Protein AF-A0A557NUL2-F1 (afdb_monomer_lite)

Foldseek 3Di:
DDDDDDDDDDDDDDPPPVPGFDFPLDPDVVVLVVLVVLLVDDLQWDQDPNDTDGDDPVSSVVSVVSNVVSVVSNVVRVVVVTDDDDDDPPD

Secondary structure (DSSP, 8-state):
---------S---S---------SS-SSHHHHHHHHHHHH--SSEEEETTEEEEPPHHHHHHHHHHHHHHHHHHHHHHHTT----------

Organism: NCBI:txid1667024

Structure (mmCIF, N/CA/C/O backbone):
data_AF-A0A557NUL2-F1
#
_entry.id   AF-A0A557NUL2-F1
#
loop_
_atom_site.group_PDB
_a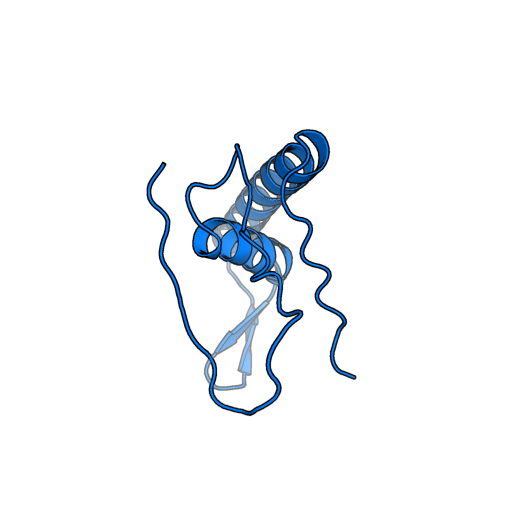tom_site.id
_atom_site.type_symbol
_atom_site.label_atom_id
_atom_site.label_alt_id
_atom_site.label_comp_id
_atom_site.label_asym_id
_atom_site.label_entity_id
_atom_site.label_seq_id
_atom_site.pdbx_PDB_ins_code
_atom_site.Cartn_x
_atom_site.Cartn_y
_atom_site.Cartn_z
_atom_site.occupancy
_atom_site.B_iso_or_equiv
_atom_site.auth_seq_id
_atom_site.auth_comp_id
_atom_site.auth_asym_id
_atom_site.auth_atom_id
_atom_site.pdbx_PDB_model_num
ATOM 1 N N . MET A 1 1 ? 18.430 9.276 -13.566 1.00 36.59 1 MET A N 1
ATOM 2 C CA . MET A 1 1 ? 17.884 8.237 -12.666 1.00 36.59 1 MET A CA 1
ATOM 3 C C . MET A 1 1 ? 18.878 8.029 -11.531 1.00 36.59 1 MET A C 1
ATOM 5 O O . MET A 1 1 ? 20.067 7.978 -11.816 1.00 36.59 1 MET A O 1
ATOM 9 N N . LYS A 1 2 ? 18.436 8.030 -10.267 1.00 37.28 2 LYS A N 1
ATOM 10 C CA . LYS A 1 2 ? 19.299 7.823 -9.089 1.00 37.28 2 LYS A CA 1
ATOM 11 C C . LYS A 1 2 ? 19.056 6.405 -8.569 1.00 37.28 2 LYS A C 1
ATOM 13 O O . LYS A 1 2 ? 17.932 6.104 -8.196 1.00 37.28 2 LYS A O 1
ATOM 18 N N . SER A 1 3 ? 20.081 5.558 -8.584 1.00 35.44 3 SER A N 1
ATOM 19 C CA . SER A 1 3 ? 20.043 4.197 -8.041 1.00 35.44 3 SER A CA 1
ATOM 20 C C . SER A 1 3 ? 20.588 4.185 -6.610 1.00 35.44 3 SER A C 1
ATOM 22 O O . SER A 1 3 ? 21.524 4.920 -6.289 1.00 35.44 3 SER A O 1
ATOM 24 N N . MET A 1 4 ? 20.003 3.366 -5.735 1.00 36.41 4 MET A N 1
ATOM 25 C CA . MET A 1 4 ? 20.453 3.195 -4.351 1.00 36.41 4 MET A CA 1
ATOM 26 C C . MET A 1 4 ? 20.526 1.697 -4.040 1.00 36.41 4 MET A C 1
ATOM 28 O O . MET A 1 4 ? 19.579 0.962 -4.304 1.00 36.41 4 MET A O 1
ATOM 32 N N . LYS A 1 5 ? 21.688 1.234 -3.561 1.00 44.75 5 LYS A N 1
ATOM 33 C CA . LYS A 1 5 ? 22.000 -0.187 -3.334 1.00 44.75 5 LYS A CA 1
ATOM 34 C C . LYS A 1 5 ? 21.829 -0.540 -1.856 1.00 44.75 5 LYS A C 1
ATOM 36 O O . LYS A 1 5 ? 22.342 0.182 -1.006 1.00 44.75 5 LYS A O 1
ATOM 41 N N . ILE A 1 6 ? 21.188 -1.669 -1.558 1.00 49.62 6 ILE A N 1
ATOM 42 C CA . ILE A 1 6 ? 21.068 -2.227 -0.202 1.00 49.62 6 ILE A CA 1
ATOM 43 C C . ILE A 1 6 ? 21.597 -3.669 -0.244 1.00 49.62 6 ILE A C 1
ATOM 45 O O . ILE A 1 6 ? 21.196 -4.438 -1.114 1.00 49.62 6 ILE A O 1
ATOM 49 N N . GLY A 1 7 ? 22.553 -4.016 0.624 1.00 39.34 7 GLY A N 1
ATOM 50 C CA . GLY A 1 7 ? 23.226 -5.324 0.640 1.00 39.34 7 GLY A CA 1
ATOM 51 C C . GLY A 1 7 ? 22.703 -6.253 1.741 1.00 39.34 7 GLY A C 1
ATOM 52 O O . GLY A 1 7 ? 22.346 -5.785 2.818 1.00 39.34 7 GLY A O 1
ATOM 53 N N . SER A 1 8 ? 22.698 -7.565 1.480 1.00 41.09 8 SER A N 1
ATOM 54 C CA . SER A 1 8 ? 22.352 -8.623 2.444 1.00 41.09 8 SER A CA 1
ATOM 55 C C . SER A 1 8 ? 23.498 -9.630 2.604 1.00 41.09 8 SER A C 1
ATOM 57 O O . SER A 1 8 ? 24.112 -10.050 1.619 1.00 41.09 8 SER A O 1
ATOM 59 N N . TRP A 1 9 ? 23.764 -9.991 3.863 1.00 43.59 9 TRP A N 1
ATOM 60 C CA . TRP A 1 9 ? 24.818 -10.881 4.347 1.00 43.59 9 TRP A CA 1
ATOM 61 C C . TRP A 1 9 ? 24.329 -12.335 4.367 1.00 43.59 9 TRP A C 1
ATOM 63 O O . TRP A 1 9 ? 23.578 -12.700 5.262 1.00 43.59 9 TRP A O 1
ATOM 73 N N . HIS A 1 10 ? 24.726 -13.138 3.378 1.00 40.00 10 HIS A N 1
ATOM 74 C CA . HIS A 1 10 ? 25.028 -14.578 3.484 1.00 40.00 10 HIS A CA 1
ATOM 75 C C . HIS A 1 10 ? 25.305 -15.148 2.084 1.00 40.00 10 HIS A C 1
ATOM 77 O O . HIS A 1 10 ? 24.657 -14.773 1.104 1.00 40.00 10 HIS A O 1
ATOM 83 N N . ASP A 1 11 ? 26.327 -15.993 1.998 1.00 52.16 11 ASP A N 1
ATOM 84 C CA . ASP A 1 11 ? 27.140 -16.283 0.816 1.00 52.16 11 ASP 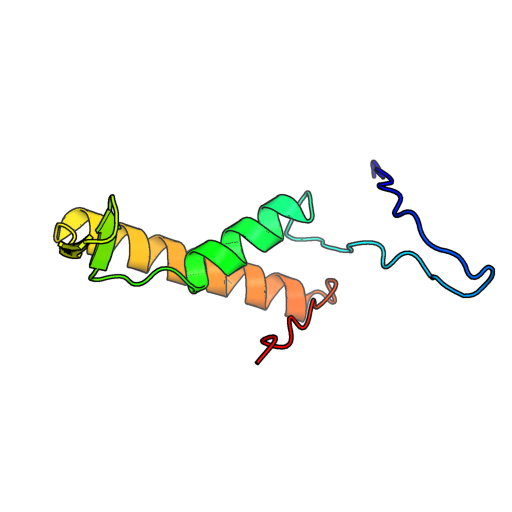A CA 1
ATOM 85 C C . ASP A 1 11 ? 26.469 -17.103 -0.296 1.00 52.16 11 ASP A C 1
ATOM 87 O O . ASP A 1 11 ? 25.886 -18.159 -0.066 1.00 52.16 11 ASP A O 1
ATOM 91 N N . SER A 1 12 ? 26.632 -16.629 -1.533 1.00 42.44 12 SER A N 1
ATOM 92 C CA . SER A 1 12 ? 27.078 -17.397 -2.713 1.00 42.44 12 SER A CA 1
ATOM 93 C C . SER A 1 12 ? 27.254 -16.405 -3.871 1.00 42.44 12 SER A C 1
ATOM 95 O O . SER A 1 12 ? 26.346 -15.594 -4.100 1.00 42.44 12 SER A O 1
ATOM 97 N N . PRO A 1 13 ? 28.407 -16.405 -4.561 1.00 52.81 13 PRO A N 1
ATOM 98 C CA . PRO A 1 13 ? 28.696 -15.442 -5.605 1.00 52.81 13 PRO A CA 1
ATOM 99 C C . PRO A 1 13 ? 28.027 -15.870 -6.917 1.00 52.81 13 PRO A C 1
ATOM 101 O O . PRO A 1 13 ? 27.895 -17.056 -7.205 1.00 52.81 13 PRO A O 1
ATOM 104 N N . ASP A 1 14 ? 27.674 -14.873 -7.724 1.00 46.53 14 ASP A N 1
ATOM 105 C CA . ASP A 1 14 ? 27.636 -14.964 -9.189 1.00 46.53 14 ASP A CA 1
ATOM 106 C C . ASP A 1 14 ? 26.331 -15.233 -9.956 1.00 46.53 14 ASP A C 1
ATOM 108 O O . ASP A 1 14 ? 26.414 -15.548 -11.129 1.00 46.53 14 ASP A O 1
ATOM 112 N N . ASN A 1 15 ? 25.132 -15.022 -9.388 1.00 41.56 15 ASN A N 1
ATOM 113 C CA . ASN A 1 15 ? 23.907 -14.803 -10.203 1.00 41.56 15 ASN A CA 1
ATOM 114 C C . ASN A 1 15 ? 22.759 -14.094 -9.458 1.00 41.56 15 ASN A C 1
ATOM 116 O O . ASN A 1 15 ? 21.582 -14.258 -9.774 1.00 41.56 15 ASN A O 1
ATOM 120 N N . ARG A 1 16 ? 23.073 -13.268 -8.454 1.00 46.56 16 ARG A N 1
ATOM 121 C CA . ARG A 1 16 ? 22.087 -12.311 -7.941 1.00 46.56 16 ARG A CA 1
ATOM 122 C C . ARG A 1 16 ? 22.097 -11.128 -8.893 1.00 46.56 16 ARG A C 1
ATOM 124 O O . ARG A 1 16 ? 22.754 -10.128 -8.607 1.00 46.56 16 ARG A O 1
ATOM 131 N N . GLU A 1 17 ? 21.405 -11.242 -10.026 1.00 47.34 17 GLU A N 1
ATOM 132 C CA . GLU A 1 17 ? 20.829 -10.040 -10.622 1.00 47.34 17 GLU A CA 1
ATOM 133 C C . GLU A 1 17 ? 20.061 -9.373 -9.483 1.00 47.34 17 GLU A C 1
ATOM 135 O O . GLU A 1 17 ? 19.033 -9.869 -9.023 1.00 47.34 17 GLU A O 1
ATOM 140 N N . LEU A 1 18 ? 20.655 -8.329 -8.905 1.00 53.16 18 LEU A N 1
ATOM 141 C CA . LEU A 1 18 ? 19.973 -7.480 -7.950 1.00 53.16 18 LEU A CA 1
ATOM 142 C C . LEU A 1 18 ? 18.756 -6.985 -8.718 1.00 53.16 18 LEU A C 1
ATOM 144 O O . LEU A 1 18 ? 18.924 -6.190 -9.640 1.00 53.16 18 LEU A O 1
ATOM 148 N N . LEU A 1 19 ? 17.580 -7.531 -8.403 1.00 64.31 19 LEU A N 1
ATOM 149 C CA . LEU A 1 19 ? 16.314 -7.137 -9.005 1.00 64.31 19 LEU A CA 1
ATOM 150 C C . LEU A 1 19 ? 16.195 -5.624 -8.848 1.00 64.31 19 LEU A C 1
ATOM 152 O O . LEU A 1 19 ? 15.906 -5.107 -7.769 1.00 64.31 19 LEU A O 1
ATOM 156 N N . GLU A 1 20 ? 16.516 -4.903 -9.918 1.00 77.06 20 GLU A N 1
ATOM 157 C CA . GLU A 1 20 ? 16.397 -3.461 -9.942 1.00 77.06 20 GLU A CA 1
ATOM 158 C C . GLU A 1 20 ? 14.906 -3.152 -10.022 1.00 77.06 20 GLU A C 1
ATOM 160 O O . GLU A 1 20 ? 14.207 -3.611 -10.931 1.00 77.06 20 GLU A O 1
ATOM 165 N N . PHE A 1 21 ? 14.406 -2.405 -9.042 1.00 87.19 21 PHE A N 1
ATOM 166 C CA . PHE A 1 21 ? 13.031 -1.940 -9.065 1.00 87.19 21 PHE A CA 1
ATOM 167 C C . PHE A 1 21 ? 12.871 -0.929 -10.205 1.00 87.19 21 PHE A C 1
ATOM 169 O O . PHE A 1 21 ? 13.394 0.184 -10.150 1.00 87.19 21 PHE A O 1
ATOM 176 N N . LYS A 1 22 ? 12.154 -1.334 -11.251 1.00 90.25 22 LYS A N 1
ATOM 177 C CA . LYS A 1 22 ? 11.829 -0.519 -12.417 1.00 90.25 22 LYS A CA 1
ATOM 178 C C . LYS A 1 22 ? 10.395 -0.049 -12.286 1.00 90.25 22 LYS A C 1
ATOM 180 O O . LYS A 1 22 ? 9.480 -0.858 -12.164 1.00 90.25 22 LYS A O 1
ATOM 185 N N . SER A 1 23 ? 10.195 1.259 -12.332 1.00 93.19 23 SER A N 1
ATOM 186 C CA . SER A 1 23 ? 8.865 1.846 -12.379 1.00 93.19 23 SER A CA 1
ATOM 187 C C . SER A 1 23 ? 8.902 3.189 -13.095 1.00 93.19 23 SER A C 1
ATOM 189 O O . SER A 1 23 ? 9.848 3.961 -12.940 1.00 93.19 23 SER A O 1
ATOM 191 N N . SER A 1 24 ? 7.862 3.461 -13.879 1.00 94.94 24 SER A N 1
ATOM 192 C CA . SER A 1 24 ? 7.534 4.796 -14.388 1.00 94.94 24 SER A CA 1
ATOM 193 C C . SER A 1 24 ? 6.495 5.514 -13.517 1.00 94.94 24 SER A C 1
ATOM 195 O O . SER A 1 24 ? 6.267 6.706 -13.706 1.00 94.94 24 SER A O 1
ATOM 197 N N . ILE A 1 25 ? 5.866 4.793 -12.581 1.00 96.75 25 ILE A N 1
ATOM 198 C CA . ILE A 1 25 ? 4.781 5.280 -11.719 1.00 96.75 25 ILE A CA 1
ATOM 199 C C . ILE A 1 25 ? 5.310 5.671 -10.339 1.00 96.75 25 ILE A C 1
ATOM 201 O O . ILE A 1 25 ? 4.930 6.708 -9.801 1.00 96.75 25 ILE A O 1
ATOM 205 N N . TYR A 1 26 ? 6.198 4.851 -9.782 1.00 94.75 26 TYR A N 1
ATOM 206 C CA . TYR A 1 26 ? 6.762 5.015 -8.450 1.00 94.75 26 TYR A CA 1
ATOM 207 C C . TYR A 1 26 ? 8.187 5.547 -8.530 1.00 94.75 26 TYR A C 1
ATOM 209 O O . TYR A 1 26 ? 8.996 5.081 -9.333 1.00 94.75 26 TYR A O 1
ATOM 217 N N . SER A 1 27 ? 8.518 6.501 -7.664 1.00 93.00 27 SER A N 1
ATOM 218 C CA . SER A 1 27 ? 9.879 7.033 -7.580 1.00 93.00 27 SER A CA 1
ATOM 219 C C . SER A 1 27 ? 10.824 6.104 -6.812 1.00 93.00 27 SER A C 1
ATOM 221 O O . SER A 1 27 ? 12.044 6.185 -6.977 1.00 93.00 27 SER A O 1
ATOM 223 N N . SER A 1 28 ? 10.268 5.208 -5.991 1.00 91.62 28 SER A N 1
ATOM 224 C CA . SER A 1 28 ? 11.003 4.230 -5.193 1.00 91.62 28 SER A CA 1
ATOM 225 C C . SER A 1 28 ? 10.176 2.969 -4.923 1.00 91.62 28 SER A C 1
ATOM 227 O O . SER A 1 28 ? 8.949 2.963 -5.038 1.00 91.62 28 SER A O 1
ATOM 229 N N . ILE A 1 29 ? 10.859 1.899 -4.507 1.00 90.81 29 ILE A N 1
ATOM 230 C CA . ILE A 1 29 ? 10.213 0.659 -4.054 1.00 90.81 29 ILE A CA 1
ATOM 231 C C . ILE A 1 29 ? 9.359 0.878 -2.792 1.00 90.81 29 ILE A C 1
ATOM 233 O O . ILE A 1 29 ? 8.358 0.193 -2.598 1.00 90.81 29 ILE A O 1
ATOM 237 N N . ASP A 1 30 ? 9.707 1.860 -1.957 1.00 91.75 30 ASP A N 1
ATOM 238 C CA . ASP A 1 30 ? 8.951 2.183 -0.745 1.00 91.75 30 ASP A CA 1
ATOM 239 C C . ASP A 1 30 ? 7.569 2.746 -1.087 1.00 91.75 30 ASP A C 1
ATOM 241 O O . ASP A 1 30 ? 6.582 2.376 -0.458 1.00 91.75 30 ASP A O 1
ATOM 245 N N . GLU A 1 31 ? 7.464 3.591 -2.117 1.00 94.06 31 GLU A N 1
ATOM 246 C CA . GLU A 1 31 ? 6.166 4.106 -2.571 1.00 94.06 31 GLU A CA 1
ATOM 247 C C . GLU A 1 31 ? 5.268 2.998 -3.131 1.00 94.06 31 GLU A C 1
ATOM 249 O O . GLU A 1 31 ? 4.065 2.990 -2.863 1.00 94.06 31 GLU A O 1
ATOM 254 N N . TYR A 1 32 ? 5.858 2.041 -3.850 1.00 93.69 32 TYR A N 1
ATOM 255 C CA . TYR A 1 32 ? 5.159 0.843 -4.314 1.00 93.69 32 TYR A CA 1
ATOM 256 C C . TYR A 1 32 ? 4.660 -0.009 -3.137 1.00 93.69 32 TYR A C 1
ATOM 258 O O . TYR A 1 32 ? 3.481 -0.362 -3.073 1.00 93.69 32 TYR A O 1
ATOM 266 N N . ASN A 1 33 ? 5.519 -0.263 -2.146 1.00 91.81 33 ASN A N 1
ATOM 267 C CA . ASN A 1 33 ? 5.153 -1.017 -0.945 1.00 91.81 33 ASN A CA 1
ATOM 268 C C . ASN A 1 33 ? 4.060 -0.316 -0.123 1.00 91.81 33 ASN A C 1
ATOM 270 O O . ASN A 1 33 ? 3.173 -0.980 0.408 1.00 91.81 33 ASN A O 1
ATOM 274 N N . LEU A 1 34 ? 4.058 1.020 -0.065 1.00 94.81 34 LEU A N 1
ATOM 275 C CA . LEU A 1 34 ? 2.994 1.780 0.595 1.00 94.81 34 LEU A CA 1
ATOM 276 C C . LEU A 1 34 ? 1.625 1.560 -0.061 1.00 94.81 34 LEU A C 1
ATOM 278 O O . LEU A 1 34 ? 0.613 1.529 0.644 1.00 94.81 34 LEU A O 1
ATOM 282 N N . ASP A 1 35 ? 1.566 1.409 -1.384 1.00 95.81 35 ASP A N 1
ATOM 283 C CA . ASP A 1 35 ? 0.321 1.085 -2.085 1.00 95.81 35 ASP A CA 1
ATOM 284 C C . ASP A 1 35 ? -0.121 -0.361 -1.857 1.00 95.81 35 ASP A C 1
ATOM 286 O O . ASP A 1 35 ? -1.308 -0.597 -1.620 1.00 95.81 35 ASP A O 1
ATOM 290 N N . LEU A 1 36 ? 0.815 -1.311 -1.811 1.00 93.00 36 LEU A N 1
ATOM 291 C CA . LEU A 1 36 ? 0.510 -2.682 -1.392 1.00 93.00 36 LEU A CA 1
ATOM 292 C C . LEU A 1 36 ? -0.045 -2.727 0.040 1.00 93.00 36 LEU A C 1
ATOM 294 O O . LEU A 1 36 ? -1.041 -3.403 0.310 1.00 93.00 36 LEU A O 1
ATOM 298 N N . ASP A 1 37 ? 0.539 -1.960 0.958 1.00 91.88 37 ASP A N 1
ATOM 299 C CA . ASP A 1 37 ? 0.052 -1.855 2.331 1.00 91.88 37 ASP A CA 1
ATOM 300 C C . ASP A 1 37 ? -1.330 -1.203 2.399 1.00 91.88 37 ASP A C 1
ATOM 302 O O . ASP A 1 37 ? -2.183 -1.653 3.165 1.00 91.88 37 ASP A O 1
ATOM 306 N N . ARG A 1 38 ? -1.594 -0.165 1.592 1.00 94.19 38 ARG A N 1
ATOM 307 C CA . ARG A 1 38 ? -2.936 0.434 1.471 1.00 94.19 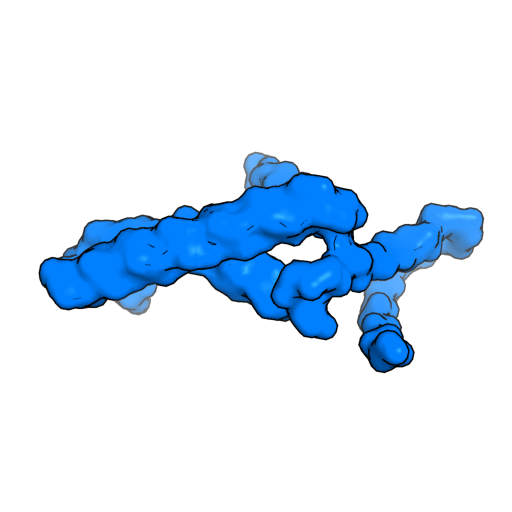38 ARG A CA 1
ATOM 308 C C . ARG A 1 38 ? -3.963 -0.604 1.022 1.00 94.19 38 ARG A C 1
ATOM 310 O O . ARG A 1 38 ? -5.031 -0.672 1.628 1.00 94.19 38 ARG A O 1
ATOM 317 N N . MET A 1 39 ? -3.628 -1.442 0.040 1.00 94.12 39 MET A N 1
ATOM 318 C CA . MET A 1 39 ? -4.507 -2.518 -0.434 1.00 94.12 39 MET A CA 1
ATOM 319 C C . MET A 1 39 ? -4.825 -3.546 0.657 1.00 94.12 39 MET A C 1
ATOM 321 O O . MET A 1 39 ? -5.964 -4.003 0.757 1.00 94.12 39 MET A O 1
ATOM 325 N N . ARG A 1 40 ? -3.856 -3.858 1.526 1.00 90.81 40 ARG A N 1
ATOM 326 C CA . ARG A 1 40 ? -4.013 -4.818 2.633 1.00 90.81 40 ARG A CA 1
ATOM 327 C C . ARG A 1 40 ? -4.801 -4.287 3.831 1.00 90.81 40 ARG A C 1
ATOM 329 O O . ARG A 1 40 ? -5.219 -5.082 4.672 1.00 90.81 40 ARG A O 1
ATOM 336 N N . ARG A 1 41 ? -5.003 -2.970 3.963 1.00 91.81 41 ARG A N 1
ATOM 337 C CA . ARG A 1 41 ? -5.729 -2.406 5.114 1.00 91.81 41 ARG A CA 1
ATOM 338 C C . ARG A 1 41 ? -7.170 -2.902 5.129 1.00 91.81 41 ARG A C 1
ATOM 340 O O . ARG A 1 41 ? -7.921 -2.690 4.183 1.00 91.81 41 ARG A O 1
ATOM 347 N N . ASP A 1 42 ? -7.589 -3.496 6.238 1.00 93.12 42 ASP A N 1
ATOM 348 C CA . ASP A 1 42 ? -9.012 -3.672 6.518 1.00 93.12 42 ASP A CA 1
ATOM 349 C C . ASP A 1 42 ? -9.673 -2.283 6.548 1.00 93.12 42 ASP A C 1
ATOM 351 O O . ASP A 1 42 ? -9.065 -1.339 7.046 1.00 93.12 42 ASP A O 1
ATOM 355 N N . GLU A 1 43 ? -10.871 -2.125 5.991 1.00 92.19 43 GLU A N 1
ATOM 356 C CA . GLU A 1 43 ? -11.588 -0.842 5.963 1.00 92.19 43 GLU A CA 1
ATOM 357 C C . GLU A 1 43 ? -12.322 -0.570 7.277 1.00 92.19 43 GLU A C 1
ATOM 359 O O . GLU A 1 43 ? -12.302 0.545 7.793 1.00 92.19 43 GLU A O 1
ATOM 364 N N . SER A 1 44 ? -12.904 -1.607 7.867 1.00 91.94 44 SER A N 1
ATOM 365 C CA . SER A 1 44 ? -13.814 -1.522 9.005 1.00 91.94 44 SER A CA 1
ATOM 366 C C . SER A 1 44 ? -13.100 -1.575 10.353 1.00 91.94 44 SER A C 1
ATOM 368 O O . SER A 1 44 ? -13.585 -0.983 11.319 1.00 91.94 44 SER A O 1
ATOM 370 N N . TYR A 1 45 ? -11.942 -2.237 10.434 1.00 93.81 45 TYR A N 1
ATOM 371 C CA . TYR A 1 45 ? -11.265 -2.505 11.701 1.00 93.81 45 TYR A CA 1
ATOM 372 C C . TYR A 1 45 ? -9.757 -2.237 11.714 1.00 93.81 45 TYR A C 1
ATOM 374 O O . TYR A 1 45 ? -9.015 -2.560 10.787 1.00 93.81 45 TYR A O 1
ATOM 382 N N . VAL A 1 46 ? -9.275 -1.710 12.839 1.00 94.00 46 VAL A N 1
ATOM 383 C CA . VAL A 1 46 ? -7.850 -1.527 13.142 1.00 94.00 46 VAL A CA 1
ATOM 384 C C . VAL A 1 46 ? -7.483 -2.279 14.418 1.00 94.00 46 VAL A C 1
ATOM 386 O O . VAL A 1 46 ? -8.262 -2.332 15.368 1.00 94.00 46 VAL A O 1
ATOM 389 N N . ARG A 1 47 ? -6.283 -2.866 14.463 1.00 91.88 47 ARG A N 1
ATOM 390 C CA . ARG A 1 47 ? -5.765 -3.515 15.672 1.00 91.88 47 ARG A CA 1
ATOM 391 C C . ARG A 1 47 ? -4.926 -2.522 16.478 1.00 91.88 47 ARG A C 1
ATOM 393 O O . ARG A 1 47 ? -3.848 -2.135 16.044 1.00 91.88 47 ARG A O 1
ATOM 400 N N . ILE A 1 48 ? -5.393 -2.144 17.667 1.00 90.44 48 ILE A N 1
ATOM 401 C CA . ILE A 1 48 ? -4.701 -1.221 18.579 1.00 90.44 48 ILE A CA 1
ATOM 402 C C . ILE A 1 48 ? -4.408 -1.960 19.882 1.00 90.44 48 ILE A C 1
ATOM 404 O O . ILE A 1 48 ? -5.321 -2.444 20.548 1.00 90.44 48 ILE A O 1
ATOM 408 N N . LYS A 1 49 ? -3.124 -2.069 20.255 1.00 91.44 49 LYS A N 1
ATOM 409 C CA . LYS A 1 49 ? -2.675 -2.774 21.477 1.00 91.44 49 LYS A CA 1
ATOM 410 C C . LYS A 1 49 ? -3.284 -4.185 21.611 1.00 91.44 49 LYS A C 1
ATOM 412 O O . LYS A 1 49 ? -3.734 -4.584 22.680 1.00 91.44 49 LYS A O 1
ATOM 417 N N . GLY A 1 50 ? -3.355 -4.916 20.495 1.00 91.12 50 GLY A N 1
ATOM 418 C CA . GLY A 1 50 ? -3.903 -6.276 20.435 1.00 91.12 50 GLY A CA 1
ATOM 419 C C . GLY A 1 50 ? -5.432 -6.378 20.379 1.00 91.12 50 GLY A C 1
ATOM 420 O O . GLY A 1 50 ? -5.937 -7.477 20.170 1.00 91.12 50 GLY A O 1
ATOM 421 N N . LYS A 1 51 ? -6.172 -5.269 20.501 1.00 92.94 51 LYS A N 1
ATOM 422 C CA . LYS A 1 51 ? -7.639 -5.248 20.415 1.00 92.94 51 LYS A CA 1
ATOM 423 C C . LYS A 1 51 ? -8.106 -4.812 19.033 1.00 92.94 51 LYS A C 1
ATOM 425 O O . LYS A 1 51 ? -7.503 -3.925 18.434 1.00 92.94 51 LYS A O 1
ATOM 430 N N . LEU A 1 52 ? -9.179 -5.432 18.548 1.00 94.62 52 LEU A N 1
ATOM 431 C CA . LEU A 1 52 ? -9.855 -5.022 17.322 1.00 94.62 52 LEU A CA 1
ATOM 432 C C . LEU A 1 52 ? -10.781 -3.840 17.637 1.00 94.62 52 LEU A C 1
ATOM 434 O O . LEU A 1 52 ? -11.672 -3.956 18.477 1.00 94.62 52 LEU A O 1
ATOM 438 N N . CYS A 1 53 ? -10.551 -2.709 16.984 1.00 94.31 53 CYS A N 1
ATOM 439 C CA . CYS A 1 53 ? -11.332 -1.488 17.130 1.00 94.31 53 CYS A CA 1
ATOM 440 C C . CYS A 1 53 ? -12.002 -1.160 15.796 1.00 94.31 53 CYS A C 1
ATOM 442 O O . CYS A 1 53 ? -11.364 -1.253 14.748 1.00 94.31 53 CYS A O 1
ATOM 444 N N . THR A 1 54 ? -13.274 -0.770 15.830 1.00 96.31 54 THR A N 1
ATOM 445 C CA . THR A 1 54 ? -13.985 -0.257 14.652 1.00 96.31 54 THR A CA 1
ATOM 446 C C . THR A 1 54 ? -13.443 1.110 14.266 1.00 96.31 54 THR A C 1
ATOM 448 O O . THR A 1 54 ? -13.173 1.935 15.142 1.00 96.31 54 THR A O 1
ATOM 451 N N . ARG A 1 55 ? -13.335 1.370 12.966 1.00 94.56 55 ARG A N 1
ATOM 452 C CA . ARG A 1 55 ? -13.049 2.709 12.450 1.00 94.56 55 ARG A CA 1
ATOM 453 C C . ARG A 1 55 ? -14.301 3.566 12.389 1.00 94.56 55 ARG A C 1
ATOM 455 O O . ARG A 1 55 ? -15.421 3.057 12.338 1.00 94.56 55 ARG A O 1
ATOM 462 N N . SER A 1 56 ? -14.103 4.877 12.375 1.00 95.75 56 SER A N 1
ATOM 463 C CA . SER A 1 56 ? -15.182 5.811 12.069 1.00 95.75 56 SER A CA 1
ATOM 464 C C . SER A 1 56 ? -15.631 5.681 10.601 1.00 95.75 56 SER A C 1
ATOM 466 O O . SER A 1 56 ? -14.860 5.212 9.752 1.00 95.75 56 SER A O 1
ATOM 468 N N . PRO A 1 57 ? -16.855 6.126 10.258 1.00 96.44 57 PRO A N 1
ATOM 469 C CA . PRO A 1 57 ? -17.305 6.174 8.866 1.00 96.44 57 PRO A CA 1
ATOM 470 C C . PRO A 1 57 ? -16.363 6.987 7.967 1.00 96.44 57 PRO A C 1
ATOM 472 O O . PRO A 1 57 ? -16.017 6.533 6.882 1.00 96.44 57 PRO A O 1
ATOM 475 N N . TYR A 1 58 ? -15.869 8.126 8.461 1.00 96.69 58 TYR A N 1
ATOM 476 C CA . TYR A 1 58 ? -14.926 8.978 7.733 1.00 96.69 58 TYR A CA 1
ATOM 477 C C . TYR A 1 58 ? -13.610 8.255 7.414 1.00 96.69 58 TYR A C 1
ATOM 479 O O . TYR A 1 58 ? -13.161 8.242 6.271 1.00 96.69 58 TYR A O 1
ATOM 487 N N . GLU A 1 59 ? -13.000 7.596 8.403 1.00 95.75 59 GLU A N 1
ATOM 488 C CA . GLU A 1 59 ? -11.777 6.817 8.170 1.00 95.75 59 GLU A CA 1
ATOM 489 C C . GLU A 1 59 ? -12.018 5.652 7.207 1.00 95.75 59 GLU A C 1
ATOM 491 O O . GLU A 1 59 ? -11.160 5.341 6.383 1.00 95.75 59 GLU A O 1
ATOM 496 N N . THR A 1 60 ? -13.189 5.019 7.291 1.00 96.88 60 THR A N 1
ATOM 497 C CA . THR A 1 60 ? -13.585 3.934 6.385 1.00 96.88 60 THR A CA 1
ATOM 498 C C . THR A 1 60 ? -13.652 4.432 4.940 1.00 96.88 60 THR A C 1
ATOM 500 O O . THR A 1 60 ? -13.103 3.795 4.041 1.00 96.88 60 THR A O 1
ATOM 503 N N . GLU A 1 61 ? -14.292 5.578 4.703 1.00 97.06 61 GLU A N 1
ATOM 504 C CA . GLU A 1 61 ? -14.371 6.201 3.377 1.00 97.06 61 GLU A CA 1
ATOM 505 C C . GLU A 1 61 ? -12.993 6.603 2.853 1.00 97.06 61 GLU A C 1
ATOM 507 O O . GLU A 1 61 ? -12.661 6.299 1.706 1.00 97.06 61 GLU A O 1
ATOM 512 N N . GLN A 1 62 ? -12.153 7.202 3.700 1.00 97.31 62 GLN A N 1
ATOM 513 C CA . GLN A 1 62 ? -10.800 7.575 3.302 1.00 97.31 62 GLN A CA 1
ATOM 514 C C . GLN A 1 62 ? -9.968 6.350 2.897 1.00 97.31 62 GLN A C 1
ATOM 516 O O . GLN A 1 62 ? -9.289 6.384 1.874 1.00 97.31 62 GLN A O 1
ATOM 521 N N . ILE A 1 63 ? -10.056 5.240 3.638 1.00 96.50 63 ILE A N 1
ATOM 522 C CA . ILE A 1 63 ? -9.343 4.000 3.287 1.00 96.50 63 ILE A CA 1
ATOM 523 C C . ILE A 1 63 ? -9.836 3.440 1.952 1.00 96.50 63 ILE A C 1
ATOM 525 O O . ILE A 1 63 ? -9.020 2.988 1.149 1.00 96.50 63 ILE A O 1
ATOM 529 N N . LYS A 1 64 ? -11.144 3.491 1.678 1.00 96.88 64 LYS A N 1
ATOM 530 C CA . LYS A 1 64 ? -11.694 3.073 0.379 1.00 96.88 64 LYS A CA 1
ATOM 531 C C . LYS A 1 64 ? -11.129 3.908 -0.767 1.00 96.88 64 LYS A C 1
ATOM 533 O O . LYS A 1 64 ? -10.710 3.351 -1.779 1.00 96.88 64 LYS A O 1
ATOM 538 N N . ILE A 1 65 ? -11.077 5.229 -0.602 1.00 97.50 65 ILE A N 1
ATOM 539 C CA . ILE A 1 65 ? -10.491 6.139 -1.597 1.00 97.50 65 ILE A CA 1
ATOM 540 C C . ILE A 1 65 ? -9.006 5.820 -1.804 1.00 97.50 65 ILE A C 1
ATOM 542 O O . ILE A 1 65 ? -8.550 5.696 -2.943 1.00 97.50 65 ILE A O 1
ATOM 546 N N . ASP A 1 66 ? -8.258 5.635 -0.716 1.00 97.12 66 ASP A N 1
ATOM 547 C CA . ASP A 1 66 ? -6.835 5.299 -0.764 1.00 97.12 66 ASP A CA 1
ATOM 548 C C . ASP A 1 66 ? -6.589 3.978 -1.502 1.00 97.12 66 ASP A C 1
ATOM 550 O O . ASP A 1 66 ? -5.675 3.909 -2.323 1.00 97.12 66 ASP A O 1
ATOM 554 N N . LYS A 1 67 ? -7.423 2.959 -1.263 1.00 97.69 67 LYS A N 1
ATOM 555 C CA . LYS A 1 67 ? -7.377 1.671 -1.968 1.00 97.69 67 LYS A CA 1
ATOM 556 C C . LYS A 1 67 ? -7.652 1.805 -3.455 1.00 97.69 67 LYS A C 1
ATOM 558 O O . LYS A 1 67 ? -6.897 1.264 -4.250 1.00 97.69 67 LYS A O 1
ATOM 563 N N . ILE A 1 68 ? -8.687 2.548 -3.847 1.00 97.56 68 ILE A N 1
ATOM 564 C CA . ILE A 1 68 ? -8.996 2.776 -5.268 1.00 97.56 68 ILE A CA 1
ATOM 565 C C . ILE A 1 68 ? -7.809 3.449 -5.965 1.00 97.56 68 ILE A C 1
ATOM 567 O O . ILE A 1 68 ? -7.421 3.062 -7.066 1.00 97.56 68 ILE A O 1
ATOM 571 N N . ASN A 1 69 ? -7.210 4.449 -5.320 1.00 97.75 69 ASN A N 1
ATOM 572 C CA . ASN A 1 69 ? -6.056 5.151 -5.870 1.00 97.75 69 ASN A CA 1
ATOM 573 C C . ASN A 1 69 ? -4.798 4.270 -5.915 1.00 97.75 69 ASN A C 1
ATOM 575 O O . ASN A 1 69 ? -4.042 4.363 -6.879 1.00 97.75 69 ASN A O 1
ATOM 579 N N . ALA A 1 70 ? -4.576 3.430 -4.901 1.00 96.56 70 ALA A N 1
ATOM 580 C CA . ALA A 1 70 ? -3.481 2.464 -4.877 1.00 96.56 70 ALA A CA 1
ATOM 581 C C . ALA A 1 70 ? -3.644 1.412 -5.981 1.00 96.5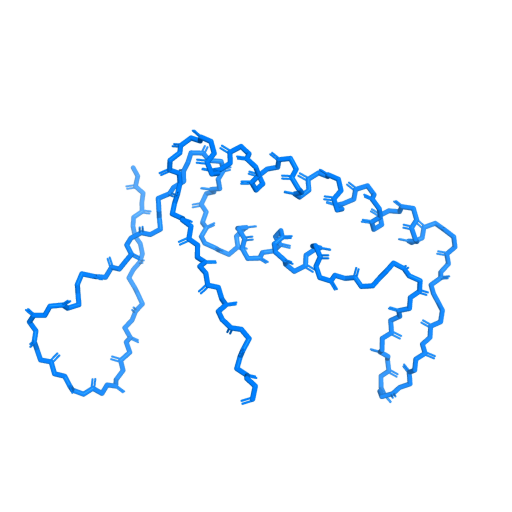6 70 ALA A C 1
ATOM 583 O O . ALA A 1 70 ? -2.713 1.214 -6.751 1.00 96.56 70 ALA A O 1
ATOM 584 N N . ALA A 1 71 ? -4.837 0.824 -6.128 1.00 96.12 71 ALA A N 1
ATOM 585 C CA . ALA A 1 71 ? -5.146 -0.138 -7.184 1.00 96.12 71 ALA A CA 1
ATOM 586 C C . ALA A 1 71 ? -4.838 0.436 -8.573 1.00 96.12 71 ALA A C 1
ATOM 588 O O . ALA A 1 71 ? -4.055 -0.142 -9.311 1.00 96.12 71 ALA A O 1
ATOM 589 N N . ARG A 1 72 ? -5.325 1.648 -8.875 1.00 97.50 72 ARG A N 1
ATOM 590 C CA . ARG A 1 72 ? -5.045 2.318 -10.158 1.00 97.50 72 ARG A CA 1
ATOM 591 C C . ARG A 1 72 ? -3.552 2.491 -10.441 1.00 97.50 72 ARG A C 1
ATOM 593 O O . ARG A 1 72 ? -3.135 2.359 -11.587 1.00 97.50 72 ARG A O 1
ATOM 600 N N . ARG A 1 73 ? -2.750 2.838 -9.428 1.00 97.31 73 ARG A N 1
ATOM 601 C CA . ARG A 1 73 ? -1.298 3.013 -9.598 1.00 97.31 73 ARG A CA 1
ATOM 602 C C . ARG A 1 73 ? -0.572 1.679 -9.747 1.00 97.31 73 ARG A C 1
ATOM 604 O O . ARG A 1 73 ? 0.338 1.597 -10.565 1.00 97.31 73 ARG A O 1
ATOM 611 N N . LEU A 1 74 ? -0.988 0.654 -9.004 1.00 95.31 74 LEU A N 1
ATOM 612 C CA . LEU A 1 74 ? -0.448 -0.701 -9.119 1.00 95.31 74 LEU A CA 1
ATOM 613 C C . LEU A 1 74 ? -0.751 -1.295 -10.500 1.00 95.31 74 LEU A C 1
ATOM 615 O O . LEU A 1 74 ? 0.162 -1.797 -11.151 1.00 95.31 74 LEU A O 1
ATOM 619 N N . ASP A 1 75 ? -1.987 -1.148 -10.979 1.00 95.31 75 ASP A N 1
ATOM 620 C CA . ASP A 1 75 ? -2.398 -1.585 -12.316 1.00 95.31 75 ASP A CA 1
ATOM 621 C C . ASP A 1 75 ? -1.573 -0.865 -13.391 1.00 95.31 75 ASP A C 1
ATOM 623 O O . ASP A 1 75 ? -0.921 -1.511 -14.209 1.00 95.31 75 ASP A O 1
ATOM 627 N N . ALA A 1 76 ? -1.481 0.469 -1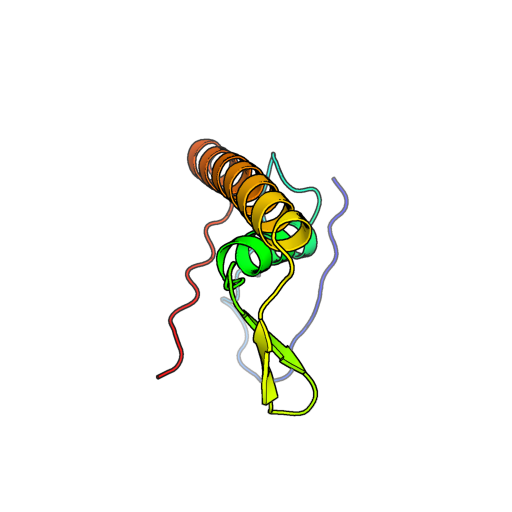3.325 1.00 96.25 76 ALA A N 1
ATOM 628 C CA . ALA A 1 76 ? -0.673 1.254 -14.260 1.00 96.25 76 ALA A CA 1
ATOM 629 C C . ALA A 1 76 ? 0.826 0.903 -14.204 1.00 96.25 76 ALA A C 1
ATOM 631 O O . ALA A 1 76 ? 1.533 1.012 -15.207 1.00 96.25 76 ALA A O 1
ATOM 632 N N . HIS A 1 77 ? 1.346 0.509 -13.039 1.00 94.94 77 HIS A N 1
ATOM 633 C CA . HIS A 1 77 ? 2.731 0.057 -12.895 1.00 94.94 77 HIS A CA 1
ATOM 634 C C . HIS A 1 77 ? 2.957 -1.265 -13.628 1.00 94.94 77 HIS A C 1
ATOM 636 O O . HIS A 1 77 ? 3.941 -1.380 -14.354 1.00 94.94 77 HIS A O 1
ATOM 642 N N . ILE A 1 78 ? 2.031 -2.219 -13.504 1.00 92.38 78 ILE A N 1
ATOM 643 C CA . ILE A 1 78 ? 2.089 -3.504 -14.216 1.00 92.38 78 ILE A CA 1
ATOM 644 C C . ILE A 1 78 ? 1.929 -3.290 -15.728 1.00 92.38 78 ILE A C 1
ATOM 646 O O . ILE A 1 78 ? 2.737 -3.795 -16.506 1.00 92.38 78 ILE A O 1
ATOM 650 N N . GLU A 1 79 ? 0.940 -2.499 -16.150 1.00 94.31 79 GLU A N 1
ATOM 651 C CA . GLU A 1 79 ? 0.674 -2.201 -17.566 1.00 94.31 79 GLU A CA 1
ATOM 652 C C . GLU A 1 79 ? 1.869 -1.537 -18.266 1.00 94.31 79 GLU A C 1
ATOM 654 O O . GLU A 1 79 ? 2.130 -1.798 -19.440 1.00 94.31 79 GLU A O 1
ATOM 659 N N . ASN A 1 80 ? 2.644 -0.729 -17.538 1.00 94.25 80 ASN A N 1
ATOM 660 C CA . ASN A 1 80 ? 3.844 -0.069 -18.055 1.00 94.25 80 ASN A CA 1
ATOM 661 C C . ASN A 1 80 ? 5.123 -0.919 -17.946 1.00 94.25 80 ASN A C 1
ATOM 663 O O . ASN A 1 80 ? 6.224 -0.396 -18.138 1.00 94.25 80 ASN A O 1
ATOM 667 N N . GLY A 1 81 ? 5.007 -2.214 -17.636 1.00 90.75 81 GLY A N 1
ATOM 668 C CA . GLY A 1 81 ? 6.148 -3.128 -17.539 1.00 90.75 81 GLY A CA 1
ATOM 669 C C . GLY A 1 81 ? 7.039 -2.876 -16.322 1.00 90.75 81 GLY A C 1
ATOM 670 O O . GLY A 1 81 ? 8.239 -3.156 -16.360 1.00 90.75 81 GLY A O 1
ATOM 671 N N . GLY A 1 82 ? 6.475 -2.305 -15.256 1.00 89.69 82 GLY A N 1
ATOM 672 C CA . GLY A 1 82 ? 7.155 -2.148 -13.980 1.00 89.69 82 GLY A CA 1
ATOM 673 C C . GLY A 1 82 ? 7.466 -3.494 -13.320 1.00 89.69 82 GLY A C 1
ATOM 674 O O . GLY A 1 82 ? 6.861 -4.520 -13.627 1.00 89.69 82 GLY A O 1
ATOM 675 N N . THR A 1 83 ? 8.426 -3.502 -12.396 1.00 88.25 83 THR A N 1
ATOM 676 C CA . THR A 1 83 ? 8.808 -4.712 -11.657 1.00 88.25 83 THR A CA 1
ATOM 677 C C . THR A 1 83 ? 7.624 -5.226 -10.841 1.00 88.25 83 THR A C 1
ATOM 679 O O . THR A 1 83 ? 7.226 -4.586 -9.866 1.00 88.25 83 THR A O 1
ATOM 682 N N . ALA A 1 84 ? 7.079 -6.382 -11.215 1.00 76.12 84 ALA A N 1
ATOM 683 C CA . ALA A 1 84 ? 6.118 -7.107 -10.395 1.00 76.12 84 ALA A CA 1
ATOM 684 C C . ALA A 1 84 ? 6.864 -7.799 -9.247 1.00 76.12 84 ALA A C 1
ATOM 686 O O . ALA A 1 84 ? 7.832 -8.526 -9.474 1.00 76.12 84 ALA A O 1
ATOM 687 N N . LEU A 1 85 ? 6.440 -7.537 -8.012 1.00 71.38 85 LEU A N 1
ATOM 688 C CA . LEU A 1 85 ? 6.926 -8.256 -6.838 1.00 71.38 85 LEU A CA 1
ATOM 689 C C . LEU A 1 85 ? 5.822 -9.199 -6.373 1.00 71.38 85 LEU A C 1
ATOM 691 O O . LEU A 1 85 ? 4.860 -8.760 -5.738 1.00 71.38 85 LEU A O 1
ATOM 695 N N . ASP A 1 86 ? 5.979 -10.482 -6.688 1.00 59.56 86 ASP A N 1
ATOM 696 C CA . ASP A 1 86 ? 5.140 -11.540 -6.143 1.00 59.56 86 ASP A CA 1
ATOM 697 C C . ASP A 1 86 ? 5.598 -11.821 -4.711 1.00 59.56 86 ASP A C 1
A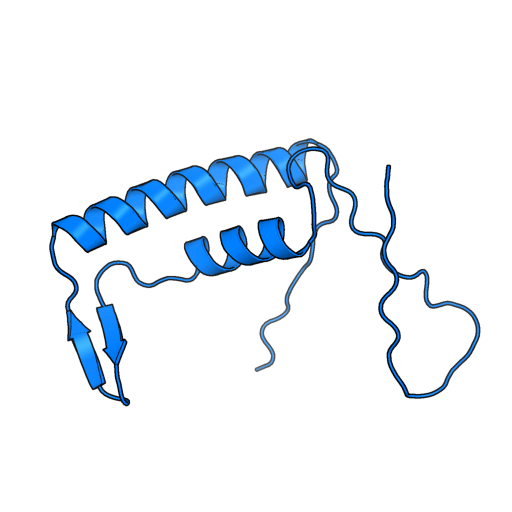TOM 699 O O . ASP A 1 86 ? 6.632 -12.442 -4.464 1.00 59.56 86 ASP A O 1
ATOM 703 N N . PHE A 1 87 ? 4.846 -11.314 -3.737 1.00 55.06 87 PHE A N 1
ATOM 704 C CA . PHE A 1 87 ? 5.029 -11.722 -2.350 1.00 55.06 87 PHE A CA 1
ATOM 705 C C . PHE A 1 87 ? 4.216 -12.992 -2.129 1.00 55.06 87 PHE A C 1
ATOM 707 O O . PHE A 1 87 ? 3.015 -12.915 -1.860 1.00 55.06 87 PHE A O 1
ATOM 714 N N . GLU A 1 88 ? 4.861 -14.154 -2.241 1.00 45.72 88 GLU A N 1
ATOM 715 C CA . GLU A 1 88 ? 4.256 -15.385 -1.742 1.00 45.72 88 GLU A CA 1
ATOM 716 C C . GLU A 1 88 ? 3.945 -15.208 -0.245 1.00 45.72 88 GLU A C 1
ATOM 718 O O . GLU A 1 88 ? 4.814 -14.776 0.525 1.00 45.72 88 GLU A O 1
ATOM 723 N N . PRO A 1 89 ? 2.709 -15.491 0.198 1.00 41.09 89 PRO A N 1
ATOM 724 C CA . PRO A 1 89 ? 2.432 -15.574 1.616 1.00 41.09 89 PRO A CA 1
ATOM 725 C C . PRO A 1 89 ? 3.275 -16.715 2.189 1.00 41.09 89 PRO A C 1
ATOM 727 O O . PRO A 1 89 ? 3.084 -17.874 1.832 1.00 41.09 89 PRO A O 1
ATOM 730 N N . LEU A 1 90 ? 4.220 -16.380 3.070 1.00 39.94 90 LEU A N 1
ATOM 731 C CA . LEU A 1 90 ? 4.890 -17.359 3.921 1.00 39.94 90 LEU A CA 1
ATOM 732 C C . LEU A 1 90 ? 3.812 -17.972 4.830 1.00 39.94 90 LEU A C 1
ATOM 734 O O . LEU A 1 90 ? 3.371 -17.322 5.780 1.00 39.94 90 LEU A O 1
ATOM 738 N N . PHE A 1 91 ? 3.333 -19.163 4.465 1.00 36.91 91 PHE A N 1
ATOM 739 C CA . PHE A 1 91 ? 2.434 -19.986 5.275 1.00 36.91 91 PHE A CA 1
ATOM 740 C C . PHE A 1 91 ? 3.203 -20.720 6.375 1.00 36.91 91 PHE A C 1
ATOM 742 O O . PHE A 1 91 ? 4.327 -21.196 6.095 1.00 36.91 91 PHE A O 1
#

Radius of gyration: 17.06 Å; chains: 1; bounding box: 46×29×40 Å

Sequence (91 aa):
MKSMKIGSWHDSPDNRELLEFKSSIYSSIDEYNLDLDRMRRDESYVRIKGKLCTRSPYETEQIKIDKINAARRLDAHIENGGTALDFEPLF

pLDDT: mean 80.03, std 22.18, range [35.44, 97.75]